Protein AF-H8ZWS8-F1 (afdb_monomer_lite)

Organism: NCBI:txid190325

Secondary structure (DSSP, 8-state):
-----PPPP---PPP---------------------------GGG-S-TTTTS-S--SHHHHHHHTTTTTHHHHHHHHHHHHHHHHHHTT-B-SSTT--BHHHHHTTS-SS--SSPP--PPP----STT--HHHHHHHH-

InterPro domains:
  IPR011538 NADH-ubiquinone oxidoreductase 51kDa subunit, FMN-binding domain [PF01512] (86-140)
  IPR037225 NADH-ubiquinone oxidoreductase 51kDa subunit, FMN-binding domain superfamily [G3DSA:3.40.50.11540] (91-140)
  IPR037225 NADH-ubiquinone oxidoreductase 51kDa subunit, FMN-binding domain superfamily [SSF142019] (43-140)
  IPR050837 Complex I 51 kDa subunit [PTHR11780] (29-140)

pLDDT: mean 83.91, std 20.8, range [36.0, 98.5]

Foldseek 3Di:
DDDDDDDDDDDDDDDDDDDDDDDDPPPPPPPPPDDDDDDPQDLVNDPLNFLPQPFDQDPVRCVVVCHVPPVVVVVVVDDVVVLVVQVVVQDFDPPDPRHRPSVVSVVDDPDDPPDDDDDDDDLDDPDPPDCRSVSSVPRD

Structure (mmCIF, N/CA/C/O backbone):
data_AF-H8ZWS8-F1
#
_entry.id   AF-H8ZWS8-F1
#
loop_
_atom_site.group_PDB
_atom_site.id
_atom_site.type_symbol
_atom_site.label_atom_id
_atom_site.label_alt_id
_atom_site.label_comp_id
_atom_site.label_asym_id
_atom_site.label_entity_id
_atom_site.label_seq_id
_atom_site.pdbx_PDB_ins_code
_atom_site.Cartn_x
_atom_site.Cartn_y
_atom_site.Cartn_z
_atom_site.occupancy
_atom_site.B_iso_or_equiv
_atom_site.auth_seq_id
_atom_site.auth_comp_id
_atom_site.auth_asym_id
_atom_site.auth_atom_id
_atom_site.pdbx_PDB_model_num
ATOM 1 N N . MET A 1 1 ? 0.567 67.929 -44.738 1.00 39.03 1 MET A N 1
ATOM 2 C CA . MET A 1 1 ? 0.434 69.288 -44.175 1.00 39.03 1 MET A CA 1
ATOM 3 C C . MET A 1 1 ? 0.007 69.171 -42.724 1.00 39.03 1 MET A C 1
ATOM 5 O O . MET A 1 1 ? -0.978 68.502 -42.447 1.00 39.03 1 MET A O 1
ATOM 9 N N . LEU A 1 2 ? 0.806 69.743 -41.822 1.00 37.91 2 LEU A N 1
ATOM 10 C CA . LEU A 1 2 ? 0.500 69.896 -40.402 1.00 37.91 2 LEU A CA 1
ATOM 11 C C . LEU A 1 2 ? -0.735 70.784 -40.204 1.00 37.91 2 LEU A C 1
ATOM 13 O O . LEU A 1 2 ? -0.845 71.796 -40.887 1.00 37.91 2 LEU A O 1
ATOM 17 N N . SER A 1 3 ? -1.518 70.530 -39.155 1.00 38.03 3 SER A N 1
ATOM 18 C CA . SER A 1 3 ? -2.058 71.620 -38.330 1.00 38.03 3 SER A CA 1
ATOM 19 C C . SER A 1 3 ? -2.536 71.108 -36.971 1.00 38.03 3 SER A C 1
ATOM 21 O O . SER A 1 3 ? -3.465 70.311 -36.868 1.00 38.03 3 SER A O 1
ATOM 23 N N . ARG A 1 4 ? -1.859 71.599 -35.929 1.00 46.56 4 ARG A N 1
ATOM 24 C CA . ARG A 1 4 ? -2.229 71.540 -34.510 1.00 46.56 4 ARG A CA 1
ATOM 25 C C . ARG A 1 4 ? -3.571 72.239 -34.277 1.00 46.56 4 ARG A C 1
ATOM 27 O O . ARG A 1 4 ? -3.822 73.251 -34.920 1.00 46.56 4 ARG A O 1
ATOM 34 N N . LEU A 1 5 ? -4.322 71.828 -33.253 1.00 44.78 5 LEU A N 1
ATOM 35 C CA . LEU A 1 5 ? -5.189 72.752 -32.515 1.00 44.78 5 LEU A CA 1
ATOM 36 C C . LEU A 1 5 ? -5.311 72.368 -31.034 1.00 44.78 5 LEU A C 1
ATOM 38 O O . LEU A 1 5 ? -5.341 71.198 -30.655 1.00 44.78 5 LEU A O 1
ATOM 42 N N . ALA A 1 6 ? -5.261 73.419 -30.221 1.00 44.84 6 ALA A N 1
ATOM 43 C CA . ALA A 1 6 ? -5.088 73.452 -28.779 1.00 44.84 6 ALA A CA 1
ATOM 44 C C . ALA A 1 6 ? -6.329 72.978 -28.008 1.00 44.84 6 ALA A C 1
ATOM 46 O O . ALA A 1 6 ? -7.459 73.166 -28.451 1.00 44.84 6 ALA A O 1
ATOM 47 N N . ARG A 1 7 ? -6.118 72.426 -26.807 1.00 39.72 7 ARG A N 1
ATOM 48 C CA . ARG A 1 7 ? -7.189 72.134 -25.844 1.00 39.72 7 ARG A CA 1
ATOM 49 C C . ARG A 1 7 ? -7.231 73.248 -24.803 1.00 39.72 7 ARG A C 1
ATOM 51 O O . ARG A 1 7 ? -6.248 73.452 -24.095 1.00 39.72 7 ARG A O 1
ATOM 58 N N . HIS A 1 8 ? -8.359 73.949 -24.727 1.00 36.22 8 HIS A N 1
ATOM 59 C CA . HIS A 1 8 ? -8.699 74.838 -23.619 1.00 36.22 8 HIS A CA 1
ATOM 60 C C . HIS A 1 8 ? -9.642 74.130 -22.643 1.00 36.22 8 HIS A C 1
ATOM 62 O O . HIS A 1 8 ? -10.547 73.394 -23.030 1.00 36.22 8 HIS A O 1
ATOM 68 N N . SER A 1 9 ? -9.357 74.372 -21.369 1.00 40.25 9 SER A N 1
ATOM 69 C CA . SER A 1 9 ? -10.036 73.907 -20.165 1.00 40.25 9 SER A CA 1
ATOM 70 C C . SER A 1 9 ? -11.426 74.522 -20.007 1.00 40.25 9 SER A C 1
ATOM 72 O O . SER A 1 9 ? -11.589 75.720 -20.219 1.00 40.25 9 SER A O 1
ATOM 74 N N . THR A 1 10 ? -12.396 73.737 -19.537 1.00 36.00 10 THR A N 1
ATOM 75 C CA . THR A 1 10 ? -13.543 74.243 -18.769 1.00 36.00 10 THR A CA 1
ATOM 76 C C . THR A 1 10 ? -13.949 73.214 -17.713 1.00 36.00 10 THR A C 1
ATOM 78 O O . THR A 1 10 ? -14.081 72.021 -17.980 1.00 36.00 10 THR A O 1
ATOM 81 N N . LYS A 1 11 ? -14.065 73.700 -16.473 1.00 41.16 11 LYS A N 1
ATOM 82 C CA . LYS A 1 11 ? -14.482 72.969 -15.273 1.00 41.16 11 LYS A CA 1
ATOM 83 C C . LYS A 1 11 ? -15.998 72.764 -15.303 1.00 41.16 11 LYS A C 1
ATOM 85 O O . LYS A 1 11 ? -16.715 73.725 -15.563 1.00 41.16 11 LYS A O 1
ATOM 90 N N . THR A 1 12 ? -16.474 71.579 -14.921 1.00 42.12 12 THR A N 1
ATOM 91 C CA . THR A 1 12 ? -17.903 71.341 -14.660 1.00 42.12 12 THR A CA 1
ATOM 92 C C . THR A 1 12 ? -18.072 70.739 -13.269 1.00 42.12 12 THR A C 1
ATOM 94 O O . THR A 1 12 ? -17.349 69.819 -12.891 1.00 42.12 12 THR A O 1
ATOM 97 N N . ALA A 1 13 ? -18.975 71.338 -12.494 1.00 43.47 13 ALA A N 1
ATOM 98 C CA . ALA A 1 13 ? -19.228 71.068 -11.086 1.00 43.47 13 ALA A CA 1
ATOM 99 C C . ALA A 1 13 ? -19.924 69.716 -10.851 1.00 43.47 13 ALA A C 1
ATOM 101 O O . ALA A 1 13 ? -20.729 69.261 -11.662 1.00 43.47 13 ALA A O 1
ATOM 102 N N . ALA A 1 14 ? -19.604 69.094 -9.716 1.00 40.41 14 ALA A N 1
ATOM 103 C CA . ALA A 1 14 ? -20.140 67.817 -9.268 1.00 40.41 14 ALA A CA 1
ATOM 104 C C . ALA A 1 14 ? -21.578 67.949 -8.732 1.00 40.41 14 ALA A C 1
ATOM 106 O O . ALA A 1 14 ? -21.859 68.833 -7.924 1.00 40.41 14 ALA A O 1
ATOM 107 N N . LEU A 1 15 ? -22.457 67.020 -9.124 1.00 45.50 15 LEU A N 1
ATOM 108 C CA . LEU A 1 15 ? -23.756 66.787 -8.490 1.00 45.50 15 LEU A CA 1
ATOM 109 C C . LEU A 1 15 ? -23.645 65.525 -7.617 1.00 45.50 15 LEU A C 1
ATOM 111 O O . LEU A 1 15 ? -23.372 64.436 -8.120 1.00 45.50 15 LEU A O 1
ATOM 115 N N . VAL A 1 16 ? -23.821 65.678 -6.305 1.00 42.09 16 VAL A N 1
ATOM 116 C CA . VAL A 1 16 ? -23.778 64.581 -5.326 1.00 42.09 16 VAL A CA 1
ATOM 117 C C . VAL A 1 16 ? -25.137 63.879 -5.309 1.00 42.09 16 VAL A C 1
ATOM 119 O O . VAL A 1 16 ? -26.136 64.472 -4.911 1.00 42.09 16 VAL A O 1
ATOM 122 N N . SER A 1 17 ? -25.176 62.613 -5.730 1.00 48.94 17 SER A N 1
ATOM 123 C CA . SER A 1 17 ? -26.343 61.733 -5.586 1.00 48.94 17 SER A CA 1
ATOM 124 C C . SER A 1 17 ? -26.195 60.893 -4.315 1.00 48.94 17 SER A C 1
ATOM 126 O O . SER A 1 17 ? -25.219 60.161 -4.153 1.00 48.94 17 SER A O 1
ATOM 128 N N . SER A 1 18 ? -27.148 61.025 -3.392 1.00 46.97 18 SER A N 1
ATOM 129 C CA . SER A 1 18 ? -27.206 60.249 -2.151 1.00 46.97 18 SER A CA 1
ATOM 130 C C . SER A 1 18 ? -27.678 58.822 -2.448 1.00 46.97 18 SER A C 1
ATOM 132 O O . SER A 1 18 ? -28.868 58.578 -2.648 1.00 46.97 18 SER A O 1
ATOM 134 N N . ALA A 1 19 ? -26.747 57.868 -2.474 1.00 52.25 19 ALA A N 1
ATOM 135 C CA . ALA A 1 19 ? -27.068 56.445 -2.477 1.00 52.25 19 ALA A CA 1
ATOM 136 C C . ALA A 1 19 ? -27.282 55.969 -1.030 1.00 52.25 19 ALA A C 1
ATOM 138 O O . ALA A 1 19 ? -26.375 56.026 -0.201 1.00 52.25 19 ALA A O 1
ATOM 139 N N . ARG A 1 20 ? -28.496 55.504 -0.715 1.00 49.00 20 ARG A N 1
ATOM 140 C CA . ARG A 1 20 ? -28.805 54.831 0.554 1.00 49.00 20 ARG A CA 1
ATOM 141 C C . ARG A 1 20 ? -28.137 53.454 0.571 1.00 49.00 20 ARG A C 1
ATOM 143 O O . ARG A 1 20 ? -28.526 52.573 -0.190 1.00 49.00 20 ARG A O 1
ATOM 150 N N . THR A 1 21 ? -27.164 53.258 1.454 1.00 48.47 21 THR A N 1
ATOM 151 C CA . THR A 1 21 ? -26.543 51.951 1.703 1.00 48.47 21 THR A CA 1
ATOM 152 C C . THR A 1 21 ? -27.487 51.088 2.541 1.00 48.47 21 THR A C 1
ATOM 154 O O . THR A 1 21 ? -27.776 51.420 3.689 1.00 48.47 21 THR A O 1
ATOM 157 N N . ALA A 1 22 ? -27.979 49.981 1.982 1.00 56.69 22 ALA A N 1
ATOM 158 C CA . ALA A 1 22 ? -28.644 48.944 2.769 1.00 56.69 22 ALA A CA 1
ATOM 159 C C . ALA A 1 22 ? -27.600 48.224 3.649 1.00 56.69 22 ALA A C 1
ATOM 161 O O . ALA A 1 22 ? -26.499 47.947 3.164 1.00 56.69 22 ALA A O 1
ATOM 162 N N . PRO A 1 23 ? -27.893 47.910 4.923 1.00 45.31 23 PRO A N 1
ATOM 163 C CA . PRO A 1 23 ? -26.951 47.176 5.752 1.00 45.31 23 PRO A CA 1
ATOM 164 C C . PRO A 1 23 ? -26.835 45.741 5.226 1.00 45.31 23 PRO A C 1
ATOM 166 O O . PRO A 1 23 ? -27.808 44.989 5.210 1.00 45.31 23 PRO A O 1
ATOM 169 N N . SER A 1 24 ? -25.633 45.360 4.793 1.00 53.72 24 SER A N 1
ATOM 170 C CA . SER A 1 24 ? -25.292 43.959 4.551 1.00 53.72 24 SER A CA 1
ATOM 171 C C . SER A 1 24 ? -25.313 43.239 5.898 1.00 53.72 24 SER A C 1
ATOM 173 O O . SER A 1 24 ? -24.436 43.448 6.739 1.00 53.72 24 SER A O 1
ATOM 175 N N . ALA A 1 25 ? -26.356 42.445 6.142 1.00 53.47 25 ALA A N 1
ATOM 176 C CA . ALA A 1 25 ? -26.413 41.569 7.299 1.00 53.47 25 ALA A CA 1
ATOM 177 C C . ALA A 1 25 ? -25.309 40.516 7.147 1.00 53.47 25 ALA A C 1
ATOM 179 O O . ALA A 1 25 ? -25.409 39.592 6.342 1.00 53.47 25 ALA A O 1
ATOM 180 N N . PHE A 1 26 ? -24.231 40.685 7.908 1.00 55.94 26 PHE A N 1
ATOM 181 C CA . PHE A 1 26 ? -23.148 39.718 7.991 1.00 55.94 26 PHE A CA 1
ATOM 182 C C . PHE A 1 26 ? -23.688 38.451 8.665 1.00 55.94 26 PHE A C 1
ATOM 184 O O . PHE A 1 26 ? -23.776 38.372 9.892 1.00 55.94 26 PHE A O 1
ATOM 191 N N . VAL A 1 27 ? -24.096 37.467 7.863 1.00 57.94 27 VAL A N 1
ATOM 192 C CA . VAL A 1 27 ? -24.469 36.140 8.357 1.00 57.94 27 VAL A CA 1
ATOM 193 C C . VAL A 1 27 ? -23.201 35.493 8.906 1.00 57.94 27 VAL A C 1
ATOM 195 O O . VAL A 1 27 ? -22.360 34.989 8.164 1.00 57.94 27 VAL A O 1
ATOM 198 N N . ARG A 1 28 ? -23.030 35.537 10.231 1.00 50.78 28 ARG A N 1
ATOM 199 C CA . ARG A 1 28 ? -22.024 34.728 10.920 1.00 50.78 28 ARG A CA 1
ATOM 200 C C . ARG A 1 28 ? -22.431 33.266 10.772 1.00 50.78 28 ARG A C 1
ATOM 202 O O . ARG A 1 28 ? -23.298 32.787 11.497 1.00 50.78 28 ARG A O 1
ATOM 209 N N . HIS A 1 29 ? -21.797 32.555 9.845 1.00 52.97 29 HIS A N 1
ATOM 210 C CA . HIS A 1 29 ? -21.799 31.099 9.868 1.00 52.97 29 HIS A CA 1
ATOM 211 C C . HIS A 1 29 ? -21.008 30.639 11.097 1.00 52.97 29 HIS A C 1
ATOM 213 O O . HIS A 1 29 ? -19.799 30.440 11.042 1.00 52.97 29 HIS A O 1
ATOM 219 N N . ASN A 1 30 ? -21.696 30.486 12.228 1.00 55.06 30 ASN A N 1
ATOM 220 C CA . ASN A 1 30 ? -21.184 29.704 13.344 1.00 55.06 30 ASN A CA 1
ATOM 221 C C . ASN A 1 30 ? -21.311 28.225 12.964 1.00 55.06 30 ASN A C 1
ATOM 223 O O . ASN A 1 30 ? -22.287 27.565 13.310 1.00 55.06 30 ASN A O 1
ATOM 227 N N . THR A 1 31 ? -20.340 27.701 12.218 1.00 57.44 31 THR A N 1
ATOM 228 C CA . THR A 1 31 ? -20.165 26.253 12.106 1.00 57.44 31 THR A CA 1
ATOM 229 C C . THR A 1 31 ? -19.544 25.771 13.408 1.00 57.44 31 THR A C 1
ATOM 231 O O . THR A 1 31 ? -18.331 25.850 13.604 1.00 57.44 31 THR A O 1
ATOM 234 N N . THR A 1 32 ? -20.375 25.296 14.329 1.00 58.19 32 THR A N 1
ATOM 235 C CA . THR A 1 32 ? -19.927 24.490 15.464 1.00 58.19 32 THR A CA 1
ATOM 236 C C . THR A 1 32 ? -19.462 23.141 14.904 1.00 58.19 32 THR A C 1
ATOM 238 O O . THR A 1 32 ? -20.195 22.158 14.920 1.00 58.19 32 THR A O 1
ATOM 241 N N . GLU A 1 33 ? -18.265 23.097 14.314 1.00 66.06 33 GLU A N 1
ATOM 242 C CA . GLU A 1 33 ? -17.600 21.839 13.968 1.00 66.06 33 GLU A CA 1
ATOM 243 C C . GLU A 1 33 ? -17.347 21.103 15.289 1.00 66.06 33 GLU A C 1
ATOM 245 O O . GLU A 1 33 ? -16.487 21.488 16.086 1.00 66.06 33 GLU A O 1
ATOM 250 N N . GLY A 1 34 ? -18.163 20.084 15.567 1.00 72.19 34 GLY A N 1
ATOM 251 C CA . GLY A 1 34 ? -17.972 19.211 16.718 1.00 72.19 34 GLY A CA 1
ATOM 252 C C . GLY A 1 34 ? -16.546 18.656 16.730 1.00 72.19 34 GLY A C 1
ATOM 253 O O . GLY A 1 34 ? -15.968 18.349 15.687 1.00 72.19 34 GLY A O 1
ATOM 254 N N . LYS A 1 35 ? -15.955 18.548 17.922 1.00 82.69 35 LYS A N 1
ATOM 255 C CA . LYS A 1 35 ? -14.576 18.078 18.102 1.00 82.69 35 LYS A CA 1
ATOM 256 C C . LYS A 1 35 ? -14.433 16.674 17.493 1.00 82.69 35 LYS A C 1
ATOM 258 O O . LYS A 1 35 ? -15.050 15.730 17.982 1.00 82.69 35 LYS A O 1
ATOM 263 N N . LYS A 1 36 ? -13.638 16.531 16.427 1.00 89.62 36 LYS A N 1
ATOM 264 C CA . LYS A 1 36 ? -13.379 15.226 15.793 1.00 89.62 36 LYS A CA 1
ATOM 265 C C . LYS A 1 36 ? -12.659 14.306 16.785 1.00 89.62 36 LYS A C 1
ATOM 267 O O . LYS A 1 36 ? -11.662 14.711 17.382 1.00 89.62 36 LYS A O 1
ATOM 272 N N . SER A 1 37 ? -13.172 13.088 16.953 1.00 93.38 37 SER A N 1
ATOM 273 C CA . SER A 1 37 ? -12.537 12.007 17.716 1.00 93.38 37 SER A CA 1
ATOM 274 C C . SER A 1 37 ? -11.958 10.975 16.748 1.00 93.38 37 SER A C 1
ATOM 276 O O . SER A 1 37 ? -12.536 10.743 15.688 1.00 93.38 37 SER A O 1
ATOM 278 N N . TYR A 1 38 ? -10.821 10.376 17.098 1.00 93.88 38 TYR A N 1
ATOM 279 C CA . TYR A 1 38 ? -10.111 9.393 16.274 1.00 93.88 38 TYR A CA 1
ATOM 280 C C . TYR A 1 38 ? -10.111 8.015 16.948 1.00 93.88 38 TYR A C 1
ATOM 282 O O . TYR A 1 38 ? -10.283 7.910 18.161 1.00 93.88 38 TYR A O 1
ATOM 290 N N . GLY A 1 39 ? -9.874 6.962 16.163 1.00 92.75 39 GLY A N 1
ATOM 291 C CA . GLY A 1 39 ? -10.030 5.569 16.596 1.00 92.75 39 GLY A CA 1
ATOM 292 C C . GLY A 1 39 ? -11.409 5.012 16.227 1.00 92.75 39 GLY A C 1
ATOM 293 O O . GLY A 1 39 ? -12.133 5.631 15.453 1.00 92.75 39 GLY A O 1
ATOM 294 N N . GLY A 1 40 ? -11.758 3.831 16.749 1.00 94.56 40 GLY A N 1
ATOM 295 C CA . GLY A 1 40 ? -13.065 3.208 16.489 1.00 94.56 40 GLY A CA 1
ATOM 296 C C . GLY A 1 40 ? -13.283 2.782 15.033 1.00 94.56 40 GLY A C 1
ATOM 297 O O . GLY A 1 40 ? -14.391 2.917 14.523 1.00 94.56 40 GLY A O 1
ATOM 298 N N . LEU A 1 41 ? -12.225 2.310 14.363 1.00 96.56 41 LEU A N 1
ATOM 299 C CA . LEU A 1 41 ? -12.313 1.790 12.998 1.00 96.56 41 LEU A CA 1
ATOM 300 C C . LEU A 1 41 ? -13.263 0.588 12.971 1.00 96.56 41 LEU A C 1
ATOM 302 O O . LEU A 1 41 ? -13.056 -0.366 13.725 1.00 96.56 41 LEU A O 1
ATOM 306 N N . LYS A 1 42 ? -14.290 0.640 12.122 1.00 97.69 42 LYS A N 1
ATOM 307 C CA . LYS A 1 42 ? -15.219 -0.477 11.965 1.00 97.69 42 LYS A CA 1
ATOM 308 C C . LYS A 1 42 ? -14.568 -1.599 11.169 1.00 97.69 42 LYS A C 1
ATOM 310 O O . LYS A 1 42 ? -13.599 -1.376 10.444 1.00 97.69 42 LYS A O 1
ATOM 315 N N . ASP A 1 43 ? -15.107 -2.805 11.282 1.00 96.69 43 ASP A N 1
ATOM 316 C CA . ASP A 1 43 ? -14.534 -3.960 10.595 1.00 96.69 43 ASP A CA 1
ATOM 317 C C . ASP A 1 43 ? -14.657 -3.846 9.071 1.00 96.69 43 ASP A C 1
ATOM 319 O O . ASP A 1 43 ? -13.730 -4.239 8.367 1.00 96.69 43 ASP A O 1
ATOM 323 N N . GLU A 1 44 ? -15.725 -3.227 8.559 1.00 96.94 44 GLU A N 1
ATOM 324 C CA . GLU A 1 44 ? -15.883 -2.936 7.129 1.00 96.94 44 GLU A CA 1
ATOM 325 C C . GLU A 1 44 ? -14.907 -1.874 6.594 1.00 96.94 44 GLU A C 1
ATOM 327 O O . GLU A 1 44 ? -14.642 -1.840 5.395 1.00 96.94 44 GLU A O 1
ATOM 332 N N . ASP A 1 45 ? -14.343 -1.036 7.471 1.00 97.38 45 ASP A N 1
ATOM 333 C CA . ASP A 1 45 ? -13.365 -0.004 7.104 1.00 97.38 45 ASP A CA 1
ATOM 334 C C . ASP A 1 45 ? -11.919 -0.548 7.110 1.00 97.38 45 ASP A C 1
ATOM 336 O O . ASP A 1 45 ? -10.970 0.163 6.757 1.00 97.38 45 ASP A O 1
ATOM 340 N N . ARG A 1 46 ? -11.711 -1.804 7.534 1.00 97.06 46 ARG A N 1
ATOM 341 C CA . ARG A 1 46 ? -10.390 -2.448 7.523 1.00 97.06 46 ARG A CA 1
ATOM 342 C C . ARG A 1 46 ? -10.009 -2.826 6.096 1.00 97.06 46 ARG A C 1
ATOM 344 O O . ARG A 1 46 ? -10.720 -3.564 5.429 1.00 97.06 46 ARG A O 1
ATOM 351 N N . ILE A 1 47 ? -8.831 -2.380 5.666 1.00 97.38 47 ILE A N 1
ATOM 352 C CA . ILE A 1 47 ? -8.297 -2.699 4.333 1.00 97.38 47 ILE A CA 1
ATOM 353 C C . ILE A 1 47 ? -7.750 -4.135 4.284 1.00 97.38 47 ILE A C 1
ATOM 355 O O . ILE A 1 47 ? -8.050 -4.867 3.351 1.00 97.38 47 ILE A O 1
ATOM 359 N N . PHE A 1 48 ? -6.986 -4.555 5.300 1.00 97.00 48 PHE A N 1
ATOM 360 C CA . PHE A 1 48 ? -6.453 -5.920 5.401 1.00 97.00 48 PHE A CA 1
ATOM 361 C C . PHE A 1 48 ? -7.472 -6.823 6.091 1.00 97.00 48 PHE A C 1
ATOM 363 O O . PHE A 1 48 ? -7.560 -6.863 7.322 1.00 97.00 48 PHE A O 1
ATOM 370 N N . THR A 1 49 ? -8.297 -7.496 5.293 1.00 96.81 49 THR A N 1
ATOM 371 C CA . THR A 1 49 ? -9.503 -8.178 5.789 1.00 96.81 49 THR A CA 1
ATOM 372 C C . THR A 1 49 ? -9.262 -9.633 6.181 1.00 96.81 49 THR A C 1
ATOM 374 O O . THR A 1 49 ? -10.046 -10.180 6.959 1.00 96.81 49 THR A O 1
ATOM 377 N N . ASN A 1 50 ? -8.176 -10.255 5.709 1.00 97.12 50 ASN A N 1
ATOM 378 C CA . ASN A 1 50 ? -7.779 -11.609 6.107 1.00 97.12 50 ASN A CA 1
ATOM 379 C C . ASN A 1 50 ? -6.500 -11.651 6.951 1.00 97.12 50 ASN A C 1
ATOM 381 O O . ASN A 1 50 ? -5.819 -12.668 6.985 1.00 97.12 50 ASN A O 1
ATOM 385 N N . LEU A 1 51 ? -6.190 -10.578 7.684 1.00 96.12 51 LEU A N 1
ATOM 386 C CA . LEU A 1 51 ? -4.939 -10.441 8.442 1.00 96.12 51 LEU A CA 1
ATOM 387 C C . LEU A 1 51 ? -4.624 -11.638 9.366 1.00 96.12 51 LEU A C 1
ATOM 389 O O . LEU A 1 51 ? -3.465 -11.987 9.561 1.00 96.12 51 LEU A O 1
ATOM 393 N N . TYR A 1 52 ? -5.654 -12.283 9.919 1.00 96.19 52 TYR A N 1
ATOM 394 C CA . TYR A 1 52 ? -5.521 -13.419 10.840 1.00 96.19 52 TYR A CA 1
ATOM 395 C C . TYR A 1 52 ? -5.595 -14.802 10.166 1.00 96.19 52 TYR A C 1
ATOM 397 O O . TYR A 1 52 ? -5.665 -15.806 10.872 1.00 96.19 52 TYR A O 1
ATOM 405 N N . GLY A 1 53 ? -5.650 -14.880 8.832 1.00 95.44 53 GLY A N 1
ATOM 406 C CA . GLY A 1 53 ? -5.655 -16.150 8.092 1.00 95.44 53 GLY A CA 1
ATOM 407 C C . GLY A 1 53 ? -6.898 -17.022 8.311 1.00 95.44 53 GLY A C 1
ATOM 408 O O . GLY A 1 53 ? -6.837 -18.239 8.165 1.00 95.44 53 GLY A O 1
ATOM 409 N N . GLN A 1 54 ? -8.029 -16.421 8.691 1.00 95.62 54 GLN A N 1
ATOM 410 C CA . GLN A 1 54 ? -9.280 -17.141 8.979 1.00 95.62 54 GLN A CA 1
ATOM 411 C C . GLN A 1 54 ? -10.035 -17.561 7.710 1.00 95.62 54 GLN A C 1
ATOM 413 O O . GLN A 1 54 ? -10.893 -18.442 7.754 1.00 95.62 54 GLN A O 1
ATOM 418 N N . ARG A 1 55 ? -9.751 -16.900 6.586 1.00 94.62 55 ARG A N 1
ATOM 419 C CA . ARG A 1 55 ? -10.314 -17.176 5.261 1.00 94.62 55 ARG A CA 1
ATOM 420 C C . ARG A 1 55 ? -9.214 -17.708 4.337 1.00 94.62 55 ARG A C 1
ATOM 422 O O . ARG A 1 55 ? -8.030 -17.610 4.648 1.00 94.62 55 ARG A O 1
ATOM 429 N N . ASP A 1 56 ? -9.611 -18.250 3.188 1.00 96.00 56 ASP A N 1
ATOM 430 C CA . ASP A 1 56 ? -8.682 -18.716 2.149 1.00 96.00 56 ASP A CA 1
ATOM 431 C C . ASP A 1 56 ? -7.762 -17.575 1.671 1.00 96.00 56 ASP A C 1
ATOM 433 O O . ASP A 1 56 ? -8.247 -16.561 1.172 1.00 96.00 56 ASP A O 1
ATOM 437 N N . TYR A 1 57 ? -6.445 -17.736 1.813 1.00 94.81 57 TYR A N 1
ATOM 438 C CA . TYR A 1 57 ? -5.442 -16.788 1.306 1.00 94.81 57 TYR A CA 1
ATOM 439 C C . TYR A 1 57 ? -5.174 -16.968 -0.200 1.00 94.81 57 TYR A C 1
ATOM 441 O O . TYR A 1 57 ? -4.513 -16.144 -0.823 1.00 94.81 57 TYR A O 1
ATOM 449 N N . GLY A 1 58 ? -5.673 -18.046 -0.814 1.00 96.69 58 GLY A N 1
ATOM 450 C CA . GLY A 1 58 ? -5.557 -18.279 -2.247 1.00 96.69 58 GLY A CA 1
ATOM 451 C C . GLY A 1 58 ? -6.373 -17.291 -3.088 1.00 96.69 58 GLY A C 1
ATOM 452 O O . GLY A 1 58 ? -7.232 -16.556 -2.600 1.00 96.69 58 GLY A O 1
ATOM 453 N N . ILE A 1 59 ? -6.155 -17.323 -4.408 1.00 97.25 59 ILE A N 1
ATOM 454 C CA . ILE A 1 59 ? -6.787 -16.389 -5.358 1.00 97.25 59 ILE A CA 1
ATOM 455 C C . ILE A 1 59 ? -8.323 -16.386 -5.288 1.00 97.25 59 ILE A C 1
ATOM 457 O O . ILE A 1 59 ? -8.947 -15.346 -5.480 1.00 97.25 59 ILE A O 1
ATOM 461 N N . LYS A 1 60 ? -8.946 -17.533 -4.984 1.00 97.44 60 LYS A N 1
ATOM 462 C CA . LYS A 1 60 ? -10.406 -17.638 -4.853 1.00 97.44 60 LYS A CA 1
ATOM 463 C C . LYS A 1 60 ? -10.901 -16.836 -3.654 1.00 97.44 60 LYS A C 1
ATOM 465 O O . LYS A 1 60 ? -11.822 -16.038 -3.805 1.00 97.44 60 LYS A O 1
ATOM 470 N N . GLY A 1 61 ? -10.280 -17.022 -2.490 1.00 97.44 61 GLY A N 1
ATOM 471 C CA . GLY A 1 61 ? -10.571 -16.224 -1.308 1.00 97.44 61 GLY A CA 1
ATOM 472 C C . GLY A 1 61 ? -10.298 -14.734 -1.516 1.00 97.44 61 GLY A C 1
ATOM 473 O O . GLY A 1 61 ? -11.152 -13.924 -1.164 1.00 97.44 61 GLY A O 1
ATOM 474 N N . ALA A 1 62 ? -9.171 -14.375 -2.134 1.00 97.75 62 ALA A N 1
ATOM 475 C CA . ALA A 1 62 ? -8.804 -12.984 -2.417 1.00 97.75 62 ALA A CA 1
ATOM 476 C C . ALA A 1 62 ? -9.860 -12.276 -3.290 1.00 97.75 62 ALA A C 1
ATOM 478 O O . ALA A 1 62 ? -10.390 -11.223 -2.936 1.00 97.75 62 ALA A O 1
ATOM 479 N N . MET A 1 63 ? -10.288 -12.916 -4.386 1.00 97.44 63 MET A N 1
ATOM 480 C CA . MET A 1 63 ? -11.340 -12.372 -5.255 1.00 97.44 63 MET A CA 1
ATOM 481 C C . MET A 1 63 ? -12.679 -12.168 -4.528 1.00 97.44 63 MET A C 1
ATOM 483 O O . MET A 1 63 ? -13.386 -11.204 -4.821 1.00 97.44 63 MET A O 1
ATOM 487 N N . LEU A 1 64 ? -13.033 -13.035 -3.569 1.00 97.19 64 LEU A N 1
ATOM 488 C CA . LEU A 1 64 ? -14.243 -12.871 -2.748 1.00 97.19 64 LEU A CA 1
ATOM 489 C C . LEU A 1 64 ? -14.150 -11.684 -1.779 1.00 97.19 64 LEU A C 1
ATOM 491 O O . LEU A 1 64 ? -15.180 -11.112 -1.428 1.00 97.19 64 LEU A O 1
ATOM 495 N N . ARG A 1 65 ? -12.940 -11.308 -1.349 1.00 96.81 65 ARG A N 1
ATOM 496 C CA . ARG A 1 65 ? -12.696 -10.138 -0.486 1.00 96.81 65 ARG A CA 1
ATOM 497 C C . ARG A 1 65 ? -12.648 -8.821 -1.262 1.00 96.81 65 ARG A C 1
ATOM 499 O O . ARG A 1 65 ? -12.670 -7.760 -0.650 1.00 96.81 65 ARG A O 1
ATOM 506 N N . GLY A 1 66 ? -12.661 -8.885 -2.594 1.00 97.50 66 GLY A N 1
ATOM 507 C CA . GLY A 1 66 ? -12.576 -7.718 -3.469 1.00 97.50 66 GLY A CA 1
ATOM 508 C C . GLY A 1 66 ? -11.165 -7.437 -3.983 1.00 97.50 66 GLY A C 1
ATOM 509 O O . GLY A 1 66 ? -10.970 -6.455 -4.702 1.00 97.50 66 GLY A O 1
ATOM 510 N N . ASP A 1 67 ? -10.193 -8.304 -3.698 1.00 97.62 67 ASP A N 1
ATOM 511 C CA . ASP A 1 67 ? -8.872 -8.203 -4.308 1.00 97.62 67 ASP A CA 1
ATOM 512 C C . ASP A 1 67 ? -8.978 -8.467 -5.809 1.00 97.62 67 ASP A C 1
ATOM 514 O O . ASP A 1 67 ? -9.869 -9.173 -6.292 1.00 97.62 67 ASP A O 1
ATOM 518 N N . TRP A 1 68 ? -8.079 -7.859 -6.582 1.00 97.31 68 TRP A N 1
ATOM 519 C CA . TRP A 1 68 ? -8.117 -7.881 -8.050 1.00 97.31 68 TRP A CA 1
ATOM 520 C C . TRP A 1 68 ? -9.389 -7.280 -8.677 1.00 97.31 68 TRP A C 1
ATOM 522 O O . TRP A 1 68 ? -9.547 -7.311 -9.902 1.00 97.31 68 TRP A O 1
ATOM 532 N N . HIS A 1 69 ? -10.278 -6.667 -7.887 1.00 97.94 69 HIS A N 1
ATOM 533 C CA . HIS A 1 69 ? -11.496 -6.053 -8.396 1.00 97.94 69 HIS A CA 1
ATOM 534 C C . HIS A 1 69 ? -11.178 -4.884 -9.331 1.00 97.94 69 HIS A C 1
ATOM 536 O O . HIS A 1 69 ? -10.605 -3.871 -8.931 1.00 97.94 69 HIS A O 1
ATOM 542 N N . ARG A 1 70 ? -11.582 -5.023 -10.600 1.00 97.50 70 ARG A N 1
ATOM 543 C CA . ARG A 1 70 ? -11.497 -3.969 -11.627 1.00 97.50 70 ARG A CA 1
ATOM 544 C C . ARG A 1 70 ? -10.103 -3.339 -11.761 1.00 97.50 70 ARG A C 1
ATOM 546 O O . ARG A 1 70 ? -9.975 -2.194 -12.189 1.00 97.50 70 ARG A O 1
ATOM 553 N N . THR A 1 71 ? -9.041 -4.092 -11.474 1.00 97.62 71 THR A N 1
ATOM 554 C CA . THR A 1 71 ? -7.657 -3.611 -11.631 1.00 97.62 71 THR A CA 1
ATOM 555 C C . THR A 1 71 ? -7.349 -3.229 -13.075 1.00 97.62 71 THR A C 1
ATOM 557 O O . THR A 1 71 ? -6.622 -2.270 -13.310 1.00 97.62 71 THR A O 1
ATOM 560 N N . LYS A 1 72 ? -7.983 -3.890 -14.052 1.00 97.75 72 LYS A N 1
ATOM 561 C CA . LYS A 1 72 ? -7.931 -3.492 -15.465 1.00 97.75 72 LYS A CA 1
ATOM 562 C C . LYS A 1 72 ? -8.392 -2.048 -15.684 1.00 97.75 72 LYS A C 1
ATO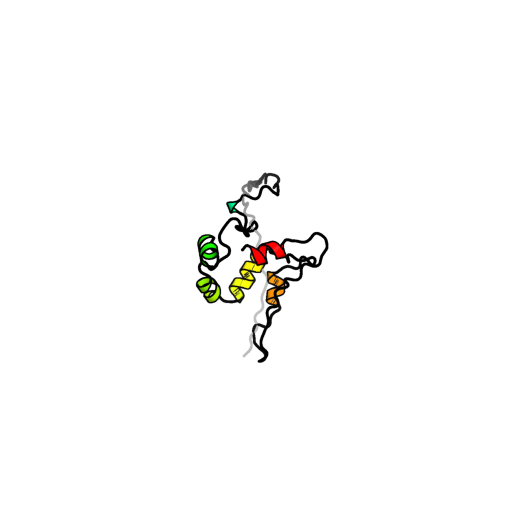M 564 O O . LYS A 1 72 ? -7.733 -1.313 -16.411 1.00 97.75 72 LYS A O 1
ATOM 569 N N . ASP A 1 73 ? -9.475 -1.624 -15.038 1.00 98.19 73 ASP A N 1
ATOM 570 C CA . ASP A 1 73 ? -9.977 -0.253 -15.164 1.00 98.19 73 ASP A CA 1
ATOM 571 C C . ASP A 1 73 ? -8.992 0.743 -14.540 1.00 98.19 73 ASP A C 1
ATOM 573 O O . ASP A 1 73 ? -8.787 1.825 -15.082 1.00 98.19 73 ASP A O 1
ATOM 577 N N . LEU A 1 74 ? -8.339 0.371 -13.429 1.00 97.75 74 LEU A N 1
ATOM 578 C CA . LEU A 1 74 ? -7.283 1.184 -12.813 1.00 97.75 74 LEU A CA 1
ATOM 579 C C . LEU A 1 74 ? -6.076 1.339 -13.746 1.00 97.75 74 LEU A C 1
ATOM 581 O O . LEU A 1 74 ? -5.573 2.449 -13.897 1.00 97.75 74 LEU A O 1
ATOM 585 N N . LEU A 1 75 ? -5.654 0.262 -14.418 1.00 97.50 75 LEU A N 1
ATOM 586 C CA . LEU A 1 75 ? -4.575 0.314 -15.409 1.00 97.50 75 LEU A CA 1
ATOM 587 C C . LEU A 1 75 ? -4.926 1.241 -16.580 1.00 97.50 75 LEU A C 1
ATOM 589 O O . LEU A 1 75 ? -4.086 2.025 -17.015 1.00 97.50 75 LEU A O 1
ATOM 593 N N . LEU A 1 76 ? -6.172 1.193 -17.059 1.00 98.19 76 LEU A N 1
ATOM 594 C CA . LEU A 1 76 ? -6.640 2.028 -18.170 1.00 98.19 76 LEU A CA 1
ATOM 595 C C . LEU A 1 76 ? -6.748 3.517 -17.816 1.00 98.19 76 LEU A C 1
ATOM 597 O O . LEU A 1 76 ? -6.645 4.354 -18.710 1.00 98.19 76 LEU A O 1
ATOM 601 N N . LYS A 1 77 ? -6.917 3.870 -16.536 1.00 97.75 77 LYS A N 1
ATOM 602 C CA . LYS A 1 77 ? -6.872 5.273 -16.085 1.00 97.75 77 LYS A CA 1
ATOM 603 C C . LYS A 1 77 ? -5.472 5.889 -16.172 1.00 97.75 77 LYS A C 1
ATOM 605 O O . LYS A 1 77 ? -5.349 7.111 -16.210 1.00 97.75 77 LYS A O 1
ATOM 610 N N . GLY A 1 78 ? -4.433 5.058 -16.238 1.00 96.62 78 GLY A N 1
ATOM 611 C CA . GLY A 1 78 ? -3.053 5.485 -16.430 1.00 96.62 78 GLY A CA 1
ATOM 612 C C . GLY A 1 78 ? -2.352 5.965 -15.156 1.00 96.62 78 GLY A C 1
ATOM 613 O O . GLY A 1 78 ? -2.952 6.200 -14.107 1.00 96.62 78 GLY A O 1
ATOM 614 N N . GLN A 1 79 ? -1.031 6.106 -15.267 1.00 95.62 79 GLN A N 1
ATOM 615 C CA . GLN A 1 79 ? -0.137 6.424 -14.151 1.00 95.62 79 GLN A CA 1
ATOM 616 C C . GLN A 1 79 ? -0.447 7.773 -13.488 1.00 95.62 79 GLN A C 1
ATOM 618 O O . GLN A 1 79 ? -0.465 7.852 -12.261 1.00 95.62 79 GLN A O 1
ATOM 623 N N . ASP A 1 80 ? -0.677 8.825 -14.278 1.00 96.62 80 ASP A N 1
ATOM 624 C CA . ASP A 1 80 ? -0.879 10.180 -13.751 1.00 96.62 80 ASP A CA 1
ATOM 625 C C . ASP A 1 80 ? -2.113 10.248 -12.841 1.00 96.62 80 ASP A C 1
ATOM 627 O O . ASP A 1 80 ? -2.025 10.755 -11.723 1.00 96.62 80 ASP A O 1
ATOM 631 N N . TRP A 1 81 ? -3.217 9.623 -13.260 1.00 98.12 81 TRP A N 1
ATOM 632 C CA . TRP A 1 81 ? -4.432 9.533 -12.453 1.00 98.12 81 TRP A CA 1
ATOM 633 C C . TRP A 1 81 ? -4.195 8.786 -11.130 1.00 98.12 81 TRP A C 1
ATOM 635 O O . TRP A 1 81 ? -4.614 9.249 -10.070 1.00 98.12 81 TRP A O 1
ATOM 645 N N . ILE A 1 82 ? -3.473 7.657 -11.161 1.00 97.88 82 ILE A N 1
ATOM 646 C CA . ILE A 1 82 ? -3.150 6.881 -9.950 1.00 97.88 82 ILE A CA 1
ATOM 647 C C . ILE A 1 82 ? -2.305 7.717 -8.979 1.00 97.88 82 ILE A C 1
ATOM 649 O O . ILE A 1 82 ? -2.576 7.745 -7.778 1.00 97.88 82 ILE A O 1
ATOM 653 N N . ILE A 1 83 ? -1.285 8.418 -9.479 1.00 97.75 83 ILE A N 1
ATOM 654 C CA . ILE A 1 83 ? -0.414 9.259 -8.649 1.00 97.75 83 ILE A CA 1
ATOM 655 C C . ILE A 1 83 ? -1.208 10.405 -8.008 1.00 97.75 83 ILE A C 1
ATOM 657 O O . ILE A 1 83 ? -0.982 10.720 -6.836 1.00 97.75 83 ILE A O 1
ATOM 661 N N . GLU A 1 84 ? -2.134 11.023 -8.740 1.00 98.25 84 GLU A N 1
ATOM 662 C CA . GLU A 1 84 ? -2.991 12.091 -8.219 1.00 98.25 84 GLU A CA 1
ATOM 663 C C . GLU A 1 84 ? -3.930 11.600 -7.114 1.00 98.25 84 GLU A C 1
ATOM 665 O O . GLU A 1 84 ? -3.965 12.207 -6.041 1.00 98.25 84 GLU A O 1
ATOM 670 N N . GLU A 1 85 ? -4.610 10.467 -7.303 1.00 98.44 85 GLU A N 1
ATOM 671 C CA . GLU A 1 85 ? -5.461 9.881 -6.258 1.00 98.44 85 GLU A CA 1
ATOM 672 C C . GLU A 1 85 ? -4.646 9.501 -5.010 1.00 98.44 85 GLU A C 1
ATOM 674 O O . GLU A 1 85 ? -5.076 9.715 -3.873 1.00 98.44 85 GLU A O 1
ATOM 679 N N . MET A 1 86 ? -3.407 9.037 -5.188 1.00 98.19 86 MET A N 1
ATOM 680 C CA . MET A 1 86 ? -2.509 8.724 -4.073 1.00 98.19 86 MET A CA 1
ATOM 681 C C . MET A 1 86 ? -2.003 9.961 -3.332 1.00 98.19 86 MET A C 1
ATOM 683 O O . MET A 1 86 ? -1.774 9.896 -2.125 1.00 98.19 86 MET A O 1
ATOM 687 N N . LYS A 1 87 ? -1.848 11.099 -4.015 1.00 98.12 87 LYS A N 1
ATOM 688 C CA . LYS A 1 87 ? -1.582 12.390 -3.361 1.00 98.12 87 LYS A CA 1
ATOM 689 C C . LYS A 1 87 ? -2.817 12.875 -2.603 1.00 98.12 87 LYS A C 1
ATOM 691 O O . LYS A 1 87 ? -2.696 13.286 -1.451 1.00 98.12 87 LYS A O 1
ATOM 696 N N . LYS A 1 88 ? -3.995 12.776 -3.221 1.00 98.50 88 LYS A N 1
ATOM 697 C CA . LYS A 1 88 ? -5.282 13.206 -2.658 1.00 98.50 88 LYS A CA 1
ATOM 698 C C . LYS A 1 88 ? -5.684 12.413 -1.414 1.00 98.50 88 LYS A C 1
ATOM 700 O O . LYS A 1 88 ? -6.226 12.998 -0.482 1.00 98.50 88 LYS A O 1
ATOM 705 N N . SER A 1 89 ? -5.379 11.114 -1.365 1.00 98.06 89 SER A N 1
ATOM 706 C CA . SER A 1 89 ? -5.645 10.270 -0.189 1.00 98.06 89 SER A CA 1
ATOM 707 C C . SER A 1 89 ? -4.840 10.672 1.052 1.00 98.06 89 SER A C 1
ATOM 709 O O . SER A 1 89 ? -5.181 10.275 2.164 1.00 98.06 89 SER A O 1
ATOM 711 N N . GLY A 1 90 ? -3.752 11.433 0.883 1.00 97.62 90 GLY A N 1
ATOM 712 C CA . GLY A 1 90 ? -2.860 11.804 1.979 1.00 97.62 90 GLY A CA 1
ATOM 713 C C . GLY A 1 90 ? -2.061 10.627 2.548 1.00 97.62 90 GLY A C 1
ATOM 714 O O . GLY A 1 90 ? -1.537 10.730 3.661 1.00 97.62 90 GLY A O 1
ATOM 715 N N . LEU A 1 91 ? -1.947 9.507 1.817 1.00 98.00 91 LEU A N 1
ATOM 716 C CA . LEU A 1 91 ? -1.195 8.348 2.287 1.00 98.00 91 LEU A CA 1
ATOM 717 C C . LEU A 1 91 ? 0.277 8.708 2.529 1.00 98.00 91 LEU A C 1
ATOM 719 O O . LEU A 1 91 ? 0.983 9.229 1.660 1.00 98.00 91 LEU A O 1
ATOM 723 N N . ARG A 1 92 ? 0.757 8.356 3.719 1.00 98.06 92 ARG A N 1
ATOM 724 C CA . ARG A 1 92 ? 2.163 8.449 4.115 1.00 98.06 92 ARG A CA 1
ATOM 725 C C . ARG A 1 92 ? 2.786 7.059 4.152 1.00 98.06 92 ARG A C 1
ATOM 727 O O . ARG A 1 92 ? 2.085 6.072 4.377 1.00 98.06 92 ARG A O 1
ATOM 734 N N . GLY A 1 93 ? 4.101 6.996 3.965 1.00 96.31 93 GLY A N 1
ATOM 735 C CA . GLY A 1 93 ? 4.869 5.760 4.049 1.00 96.31 93 GLY A CA 1
ATOM 736 C C . GLY A 1 93 ? 4.604 5.017 5.359 1.00 96.31 93 GLY A C 1
ATOM 737 O O . GLY A 1 93 ? 4.500 5.637 6.417 1.00 96.31 93 GLY A O 1
ATOM 738 N N . ARG A 1 94 ? 4.473 3.691 5.262 1.00 95.56 94 ARG A N 1
ATOM 739 C CA . ARG A 1 94 ? 4.181 2.789 6.391 1.00 95.56 94 ARG A CA 1
ATOM 740 C C . ARG A 1 94 ? 5.423 2.149 7.017 1.00 95.56 94 ARG A C 1
ATOM 742 O O . ARG A 1 94 ? 5.286 1.390 7.966 1.00 95.56 94 ARG A O 1
ATOM 749 N N . GLY A 1 95 ? 6.612 2.479 6.511 1.00 88.81 95 GLY A N 1
ATOM 750 C CA . GLY A 1 95 ? 7.869 2.301 7.245 1.00 88.81 95 GLY A CA 1
ATOM 751 C C . GLY A 1 95 ? 8.144 3.488 8.179 1.00 88.81 95 GLY A C 1
ATOM 752 O O . GLY A 1 95 ? 7.295 4.362 8.348 1.00 88.81 95 GLY A O 1
ATOM 753 N N . GLY A 1 96 ? 9.360 3.579 8.722 1.00 89.44 96 GLY A N 1
ATOM 754 C CA . GLY A 1 96 ? 9.709 4.610 9.713 1.00 89.44 96 GLY A CA 1
ATOM 755 C C . GLY A 1 96 ? 9.759 6.057 9.193 1.00 89.44 96 GLY A C 1
ATOM 756 O O . GLY A 1 96 ? 9.523 6.992 9.950 1.00 89.44 96 GLY A O 1
ATOM 757 N N . ALA A 1 97 ? 10.021 6.273 7.898 1.00 91.69 97 ALA A N 1
ATOM 758 C CA . ALA A 1 97 ? 10.257 7.619 7.357 1.00 91.69 97 ALA A CA 1
ATOM 759 C C . ALA A 1 97 ? 8.991 8.489 7.209 1.00 91.69 97 ALA A C 1
ATOM 761 O O . ALA A 1 97 ? 9.089 9.712 7.119 1.00 91.69 97 ALA A O 1
ATOM 762 N N . GLY A 1 98 ? 7.799 7.886 7.103 1.00 93.44 98 GLY A N 1
ATOM 763 C CA . GLY A 1 98 ? 6.534 8.628 6.991 1.00 93.44 98 GLY A CA 1
ATOM 764 C C . GLY A 1 98 ? 6.436 9.611 5.809 1.00 93.44 98 GLY A C 1
ATOM 765 O O . GLY A 1 98 ? 5.655 10.565 5.870 1.00 93.44 98 GLY A O 1
ATOM 766 N N . PHE A 1 99 ? 7.224 9.427 4.747 1.00 97.06 99 PHE A N 1
ATOM 767 C CA . PHE A 1 99 ? 7.236 10.314 3.578 1.00 97.06 99 PHE A CA 1
ATOM 768 C C . PHE A 1 99 ? 5.921 10.198 2.770 1.00 97.06 99 PHE A C 1
ATOM 770 O O . PHE A 1 99 ? 5.410 9.083 2.655 1.00 97.06 99 PHE A O 1
ATOM 777 N N . PRO A 1 100 ? 5.349 11.279 2.200 1.00 98.12 100 PRO A N 1
ATOM 778 C CA . PRO A 1 100 ? 4.105 11.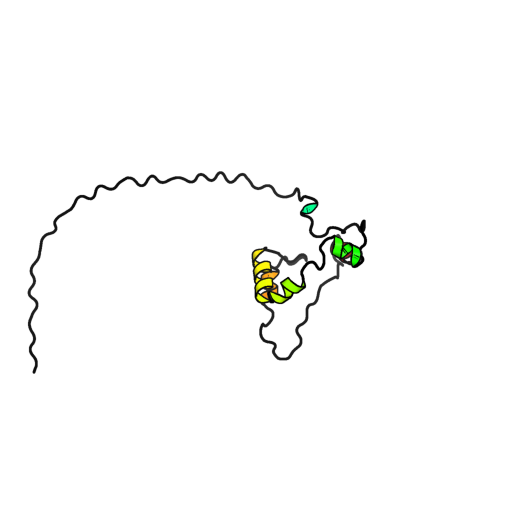197 1.423 1.00 98.12 100 PRO A CA 1
ATOM 779 C C . PRO A 1 100 ? 4.236 10.282 0.192 1.00 98.12 100 PRO A C 1
ATOM 781 O O . PRO A 1 100 ? 5.043 10.544 -0.704 1.00 98.12 100 PRO A O 1
ATOM 784 N N . SER A 1 101 ? 3.437 9.212 0.129 1.00 97.81 101 SER A N 1
ATOM 785 C CA . SER A 1 101 ? 3.608 8.135 -0.859 1.00 97.81 101 SER A CA 1
ATOM 786 C C . SER A 1 101 ? 3.387 8.623 -2.292 1.00 97.81 101 SER A C 1
ATOM 788 O O . SER A 1 101 ? 4.260 8.443 -3.137 1.00 97.81 101 SER A O 1
ATOM 790 N N . GLY A 1 102 ? 2.281 9.327 -2.559 1.00 96.94 102 GLY A N 1
ATOM 791 C CA . GLY A 1 102 ? 1.987 9.852 -3.900 1.00 96.94 102 GLY A CA 1
ATOM 792 C C . GLY A 1 102 ? 3.017 10.875 -4.401 1.00 96.94 102 GLY A C 1
ATOM 793 O O . GLY A 1 102 ? 3.313 10.927 -5.594 1.00 96.94 102 GLY A O 1
ATOM 794 N N . LEU A 1 103 ? 3.625 11.660 -3.501 1.00 97.38 103 LEU A N 1
ATOM 795 C CA . LEU A 1 103 ? 4.721 12.564 -3.867 1.00 97.38 103 LEU A CA 1
ATOM 796 C C . LEU A 1 103 ? 5.970 11.775 -4.266 1.00 97.38 103 LEU A C 1
ATOM 798 O O . LEU A 1 103 ? 6.537 12.049 -5.322 1.00 97.38 103 LEU A O 1
ATOM 802 N N . LYS A 1 104 ? 6.347 10.757 -3.478 1.00 96.62 104 LYS A N 1
ATOM 803 C CA . LYS A 1 104 ? 7.488 9.881 -3.787 1.00 96.62 104 LYS A CA 1
ATOM 804 C C . LYS A 1 104 ? 7.340 9.231 -5.161 1.00 96.62 104 LYS A C 1
ATOM 806 O O . LYS A 1 104 ? 8.301 9.188 -5.919 1.00 96.62 104 LYS A O 1
ATOM 811 N N . TRP A 1 105 ? 6.140 8.754 -5.492 1.00 96.94 105 TRP A N 1
ATOM 812 C CA . TRP A 1 105 ? 5.871 8.089 -6.772 1.00 96.94 105 TRP A CA 1
ATOM 813 C C . TRP A 1 105 ? 6.009 9.040 -7.964 1.00 96.94 105 TRP A C 1
ATOM 815 O O . TRP A 1 105 ? 6.428 8.620 -9.038 1.00 96.94 105 TRP A O 1
ATOM 825 N N . SER A 1 106 ? 5.734 10.335 -7.772 1.00 95.44 106 SER A N 1
ATOM 826 C CA . SER A 1 106 ? 5.863 11.335 -8.839 1.00 95.44 106 SER A CA 1
ATOM 827 C C . SER A 1 106 ? 7.299 11.704 -9.215 1.00 95.44 106 SER A C 1
ATOM 829 O O . SER A 1 106 ? 7.491 12.429 -10.185 1.00 95.44 106 SER A O 1
ATOM 831 N N . PHE A 1 107 ? 8.302 11.209 -8.486 1.00 95.38 107 PHE A N 1
ATOM 832 C CA . PHE A 1 107 ? 9.710 11.403 -8.845 1.00 95.38 107 PHE A CA 1
ATOM 833 C C . PHE A 1 107 ? 10.179 10.471 -9.965 1.00 95.38 107 PHE A C 1
ATOM 835 O O . PHE A 1 107 ? 11.240 10.706 -10.539 1.00 95.38 107 PHE A O 1
ATOM 842 N N . MET A 1 108 ? 9.409 9.426 -10.288 1.00 93.25 108 MET A N 1
ATOM 843 C CA . MET A 1 108 ? 9.757 8.531 -11.387 1.00 93.25 108 MET A CA 1
ATOM 844 C C . MET A 1 108 ? 9.682 9.268 -12.735 1.00 93.25 108 MET A C 1
ATOM 846 O O . MET A 1 108 ? 8.682 9.945 -12.997 1.00 93.25 108 MET A O 1
ATOM 850 N N . PRO A 1 109 ? 10.703 9.142 -13.606 1.00 88.69 109 PRO A N 1
ATOM 851 C CA . PRO A 1 109 ? 10.697 9.791 -14.912 1.00 88.69 109 PRO A CA 1
ATOM 852 C C . PRO A 1 109 ? 9.507 9.338 -15.763 1.00 88.69 109 PRO A C 1
ATOM 854 O O . PRO A 1 109 ? 9.303 8.141 -15.958 1.00 88.69 109 PRO A O 1
ATOM 857 N N . LYS A 1 110 ? 8.743 10.293 -16.309 1.00 86.94 110 LYS A N 1
ATOM 858 C CA . LYS A 1 110 ? 7.626 9.995 -17.227 1.00 86.94 110 LYS A CA 1
ATOM 859 C C . LYS A 1 110 ? 8.102 9.473 -18.581 1.00 86.94 110 LYS A C 1
ATOM 861 O O . LYS A 1 110 ? 7.441 8.651 -19.203 1.00 86.94 110 LYS A O 1
AT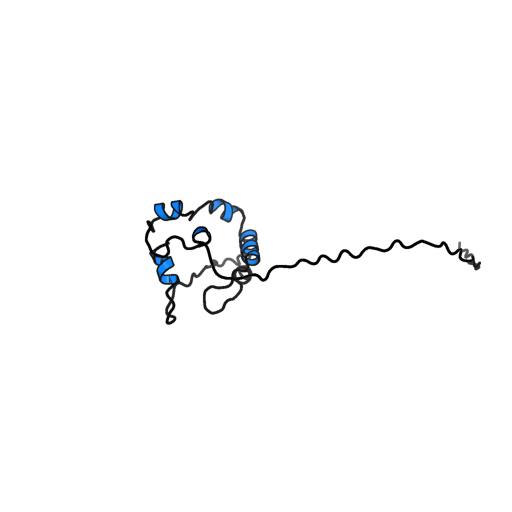OM 866 N N . VAL A 1 111 ? 9.241 9.983 -19.041 1.00 88.69 111 VAL A N 1
ATOM 8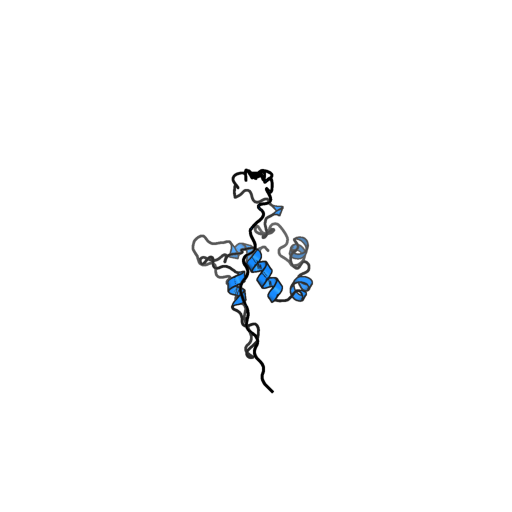67 C CA . VAL A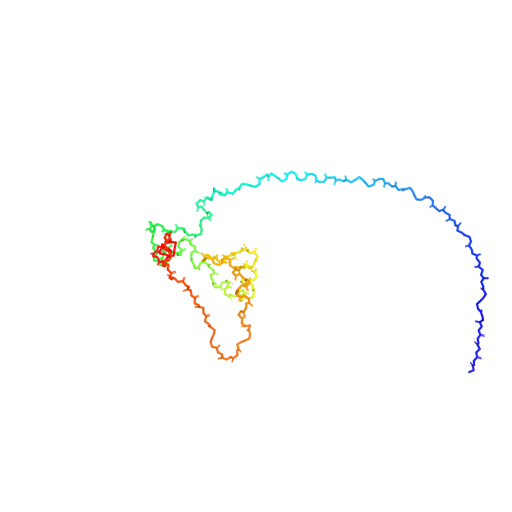 1 111 ? 9.881 9.554 -20.282 1.00 88.69 111 VAL A CA 1
ATOM 868 C C . VAL A 1 111 ? 10.986 8.580 -19.909 1.00 88.69 111 VAL A C 1
ATOM 870 O O . VAL A 1 111 ? 11.855 8.909 -19.100 1.00 88.69 111 VAL A O 1
ATOM 873 N N . SER A 1 112 ? 10.931 7.376 -20.475 1.00 87.31 112 SER A N 1
ATOM 874 C CA . SER A 1 112 ? 12.014 6.409 -20.332 1.00 87.31 112 SER A CA 1
ATOM 875 C C . SER A 1 112 ? 13.229 6.897 -21.116 1.00 87.31 112 SER A C 1
ATOM 877 O O . SER A 1 112 ? 13.124 7.289 -22.275 1.00 87.31 112 SER A O 1
ATOM 879 N N . ASP A 1 113 ? 14.391 6.837 -20.486 1.00 90.31 113 ASP A N 1
ATOM 880 C CA . ASP A 1 113 ? 15.698 7.078 -21.097 1.00 90.31 113 ASP A CA 1
ATOM 881 C C . ASP A 1 113 ? 16.278 5.805 -21.744 1.00 90.31 113 ASP A C 1
ATOM 883 O O . ASP A 1 113 ? 17.482 5.698 -21.968 1.00 90.31 113 ASP A O 1
ATOM 887 N N . GLY A 1 114 ? 15.422 4.814 -22.010 1.00 92.75 114 GLY A N 1
ATOM 888 C CA . GLY A 1 114 ? 15.795 3.496 -22.516 1.00 92.75 114 GLY A CA 1
ATOM 889 C C . GLY A 1 114 ? 16.157 2.494 -21.419 1.00 92.75 114 GLY A C 1
ATOM 890 O O . GLY A 1 114 ? 16.292 1.307 -21.713 1.00 92.75 114 GLY A O 1
ATOM 891 N N . ARG A 1 115 ? 16.278 2.921 -20.154 1.00 93.38 115 ARG A N 1
ATOM 892 C CA . ARG A 1 115 ? 16.512 2.001 -19.037 1.00 93.38 115 ARG A CA 1
ATOM 893 C C . ARG A 1 115 ? 15.188 1.459 -18.487 1.00 93.38 115 ARG A C 1
ATOM 895 O O . ARG A 1 115 ? 14.211 2.210 -18.379 1.00 93.38 115 ARG A O 1
ATOM 902 N N . PRO A 1 116 ? 15.143 0.173 -18.096 1.00 93.50 116 PRO A N 1
ATOM 903 C CA . PRO A 1 116 ? 13.996 -0.372 -17.386 1.00 93.50 116 PRO A CA 1
ATOM 904 C C . PRO A 1 116 ? 13.835 0.323 -16.031 1.00 93.50 116 PRO A C 1
ATOM 906 O O . PRO A 1 116 ? 14.802 0.541 -15.299 1.00 93.50 116 PRO A O 1
ATOM 909 N N . GLN A 1 117 ? 12.594 0.669 -15.705 1.00 93.19 117 GLN A N 1
ATOM 910 C CA . GLN A 1 117 ? 12.220 1.209 -14.405 1.00 93.19 117 GLN A CA 1
ATOM 911 C C . GLN A 1 117 ? 11.790 0.066 -13.489 1.00 93.19 117 GLN A C 1
ATOM 913 O O . GLN A 1 117 ? 11.089 -0.849 -13.919 1.00 93.19 117 GLN A O 1
ATOM 918 N N . TYR A 1 118 ? 12.191 0.131 -12.223 1.00 95.25 118 TYR A N 1
ATOM 919 C CA . TYR A 1 118 ? 11.943 -0.930 -11.252 1.00 95.25 118 TYR A CA 1
ATOM 920 C C . TYR A 1 118 ? 11.121 -0.426 -10.070 1.00 95.25 118 TYR A C 1
ATOM 922 O O . TYR A 1 118 ? 11.262 0.718 -9.636 1.00 95.25 118 TYR A O 1
ATOM 930 N N . LEU A 1 119 ? 10.305 -1.322 -9.518 1.00 96.00 119 LEU A N 1
ATOM 931 C CA . LEU A 1 119 ? 9.624 -1.149 -8.243 1.00 96.00 119 LEU A CA 1
ATOM 932 C C . LEU A 1 119 ? 10.190 -2.171 -7.261 1.00 96.00 119 LEU A C 1
ATOM 934 O O . LEU A 1 119 ? 10.050 -3.373 -7.464 1.00 96.00 119 LEU A O 1
ATOM 938 N N . VAL A 1 120 ? 10.806 -1.686 -6.188 1.00 97.50 120 VAL A N 1
ATOM 939 C CA . VAL A 1 120 ? 11.221 -2.530 -5.066 1.00 97.50 120 VAL A CA 1
ATOM 940 C C . VAL A 1 120 ? 10.185 -2.381 -3.961 1.00 97.50 120 VAL A C 1
ATOM 942 O O . VAL A 1 120 ? 9.988 -1.284 -3.432 1.00 97.50 120 VAL A O 1
ATOM 945 N N . VAL A 1 121 ? 9.522 -3.484 -3.625 1.00 96.69 121 VAL A N 1
ATOM 946 C CA . VAL A 1 121 ? 8.650 -3.575 -2.452 1.00 96.69 121 VAL A CA 1
ATOM 947 C C . VAL A 1 121 ? 9.504 -4.089 -1.302 1.00 96.69 121 VAL A C 1
ATOM 949 O O . VAL A 1 121 ? 10.044 -5.189 -1.385 1.00 96.69 121 VAL A O 1
ATOM 952 N N . ASN A 1 122 ? 9.675 -3.275 -0.260 1.00 95.19 122 ASN A N 1
ATOM 953 C CA . ASN A 1 122 ? 10.428 -3.704 0.911 1.00 95.19 122 ASN A CA 1
ATOM 954 C C . ASN A 1 122 ? 9.544 -4.599 1.785 1.00 95.19 122 ASN A C 1
ATOM 956 O O . ASN A 1 122 ? 8.519 -4.133 2.278 1.00 95.19 122 ASN A O 1
ATOM 960 N N . ALA A 1 123 ? 9.956 -5.852 1.940 1.00 95.25 123 ALA A N 1
ATOM 961 C CA . ALA A 1 123 ? 9.308 -6.861 2.771 1.00 95.25 123 ALA A CA 1
ATOM 962 C C . ALA A 1 123 ? 10.204 -7.319 3.937 1.00 95.25 123 ALA A C 1
ATOM 964 O O . ALA A 1 123 ? 9.862 -8.268 4.639 1.00 95.25 123 ALA A O 1
ATOM 965 N N . ASP A 1 124 ? 11.362 -6.675 4.112 1.00 94.12 124 ASP A N 1
ATOM 966 C CA . ASP A 1 124 ? 12.192 -6.861 5.295 1.00 94.12 124 ASP A CA 1
ATOM 967 C C . ASP A 1 124 ? 11.510 -6.196 6.498 1.00 94.12 124 ASP A C 1
ATOM 969 O O . ASP A 1 124 ? 11.089 -5.040 6.421 1.00 94.12 124 ASP A O 1
ATOM 973 N N . GLU A 1 125 ? 11.388 -6.955 7.582 1.00 92.19 125 GLU A N 1
ATOM 974 C CA . GLU A 1 125 ? 10.722 -6.570 8.828 1.00 92.19 125 GLU A CA 1
ATOM 975 C C . GLU A 1 125 ? 11.592 -7.021 10.013 1.00 92.19 125 GLU A C 1
ATOM 977 O O . GLU A 1 125 ? 11.196 -7.816 10.866 1.00 92.19 125 GLU A O 1
ATOM 982 N N . GLY A 1 126 ? 12.849 -6.576 10.009 1.00 89.81 126 GLY A N 1
ATOM 983 C CA . GLY A 1 126 ? 13.825 -6.867 11.060 1.00 89.81 126 GLY A CA 1
ATOM 984 C C . GLY A 1 126 ? 13.707 -5.961 12.291 1.00 89.81 126 GLY A C 1
ATOM 985 O O . GLY A 1 126 ? 14.383 -6.196 13.295 1.00 89.81 126 GLY A O 1
ATOM 986 N N . GLU A 1 127 ? 12.886 -4.908 12.238 1.00 92.69 127 GLU A N 1
ATOM 987 C CA . GLU A 1 127 ? 12.748 -3.944 13.324 1.00 92.69 127 GLU A CA 1
ATOM 988 C C . GLU A 1 127 ? 12.052 -4.564 14.552 1.00 92.69 127 GLU A C 1
ATOM 990 O O . GLU A 1 127 ? 10.919 -5.048 14.439 1.00 92.69 127 GLU A O 1
ATOM 995 N N . PRO A 1 128 ? 12.658 -4.498 15.757 1.00 92.50 128 PRO A N 1
ATOM 996 C CA . PRO A 1 128 ? 12.075 -5.080 16.961 1.00 92.50 128 PRO A CA 1
ATOM 997 C C . PRO A 1 128 ? 10.652 -4.579 17.231 1.00 92.50 128 PRO A C 1
ATOM 999 O O . PRO A 1 128 ? 10.409 -3.377 17.322 1.00 92.50 128 PRO A O 1
ATOM 1002 N N . GLY A 1 129 ? 9.717 -5.516 17.399 1.00 91.69 129 GLY A N 1
ATOM 1003 C CA . GLY A 1 129 ? 8.308 -5.213 17.665 1.00 91.69 129 GLY A CA 1
ATOM 1004 C C . GLY A 1 129 ? 7.446 -4.984 16.420 1.00 91.69 129 GLY A C 1
ATOM 1005 O O . GLY A 1 129 ? 6.260 -4.691 16.569 1.00 91.69 129 GLY A O 1
ATOM 1006 N N . THR A 1 130 ? 7.996 -5.146 15.214 1.00 93.62 130 THR A N 1
ATOM 1007 C CA . THR A 1 130 ? 7.246 -5.030 13.955 1.00 93.62 130 THR A CA 1
ATOM 1008 C C . THR A 1 130 ? 6.856 -6.423 13.447 1.00 93.62 130 THR A C 1
ATOM 1010 O O . THR A 1 130 ? 7.680 -7.332 13.418 1.00 93.62 130 THR A O 1
ATOM 1013 N N . CYS A 1 131 ? 5.577 -6.616 13.116 1.00 94.44 131 CYS A N 1
ATOM 1014 C CA . CYS A 1 131 ? 5.038 -7.877 12.582 1.00 94.44 131 CYS A CA 1
ATOM 1015 C C . CYS A 1 131 ? 3.914 -7.678 11.546 1.00 94.44 131 CYS A C 1
ATOM 1017 O O . CYS A 1 131 ? 3.205 -8.621 11.197 1.00 94.44 131 CYS A O 1
ATOM 1019 N N . LYS A 1 132 ? 3.702 -6.437 11.095 1.00 94.00 132 LYS A N 1
ATOM 1020 C CA . LYS A 1 132 ? 2.627 -6.068 10.168 1.00 94.00 132 LYS A CA 1
ATOM 1021 C C . LYS A 1 132 ? 2.839 -6.671 8.779 1.00 94.00 132 LYS A C 1
ATOM 1023 O O . LYS A 1 132 ? 1.869 -7.098 8.160 1.00 94.00 132 LYS A O 1
ATOM 1028 N N . ASP A 1 133 ? 4.077 -6.716 8.296 1.00 95.62 133 ASP A N 1
ATOM 1029 C CA . ASP A 1 133 ? 4.390 -7.154 6.937 1.00 95.62 133 ASP A CA 1
ATOM 1030 C C . ASP A 1 133 ? 4.332 -8.682 6.858 1.00 95.62 133 ASP A C 1
ATOM 1032 O O . ASP A 1 133 ? 3.811 -9.231 5.886 1.00 95.62 133 ASP A O 1
ATOM 1036 N N . ARG A 1 134 ? 4.761 -9.377 7.923 1.00 95.62 134 ARG A N 1
ATOM 1037 C CA . ARG A 1 134 ? 4.639 -10.835 8.067 1.00 95.62 134 ARG A CA 1
ATOM 1038 C C . ARG A 1 134 ? 3.213 -11.342 7.871 1.00 95.62 134 ARG A C 1
ATOM 1040 O O . ARG A 1 134 ? 3.035 -12.352 7.191 1.00 95.62 134 ARG A O 1
ATOM 1047 N N . GLU A 1 135 ? 2.224 -10.702 8.491 1.00 95.94 135 GLU A N 1
ATOM 1048 C CA . GLU A 1 135 ? 0.831 -11.162 8.411 1.00 95.94 135 GLU A CA 1
ATOM 1049 C C . GLU A 1 135 ? 0.232 -10.910 7.026 1.00 95.94 135 GLU A C 1
ATOM 1051 O O . GLU A 1 135 ? -0.421 -11.796 6.478 1.00 95.94 135 GLU A O 1
ATOM 1056 N N . ILE A 1 136 ? 0.524 -9.754 6.419 1.00 96.25 136 ILE A N 1
ATOM 1057 C CA . ILE A 1 136 ? 0.076 -9.439 5.055 1.00 96.25 136 ILE A CA 1
ATOM 1058 C C . ILE A 1 136 ? 0.667 -10.450 4.067 1.00 96.25 136 ILE A C 1
ATOM 1060 O O . ILE A 1 136 ? -0.070 -11.049 3.301 1.00 96.25 136 ILE A O 1
ATOM 1064 N N . MET A 1 137 ? 1.973 -10.730 4.133 1.00 96.06 137 MET A N 1
ATOM 1065 C CA . MET A 1 137 ? 2.626 -11.674 3.213 1.00 96.06 137 MET A CA 1
ATOM 1066 C C . MET A 1 137 ? 2.089 -13.109 3.277 1.00 96.06 137 MET A C 1
ATOM 1068 O O . MET A 1 137 ? 2.291 -13.877 2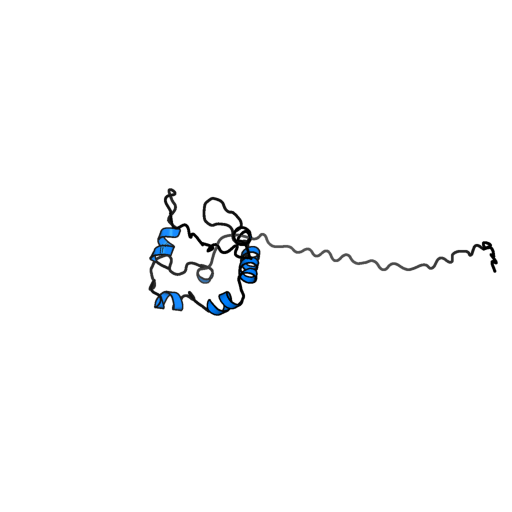.337 1.00 96.06 137 MET A O 1
ATOM 1072 N N . ARG A 1 138 ? 1.500 -13.515 4.405 1.00 95.31 138 ARG A N 1
ATOM 1073 C CA . ARG A 1 138 ? 1.074 -14.903 4.630 1.00 95.31 138 ARG A CA 1
ATOM 1074 C C . ARG A 1 138 ? -0.412 -15.113 4.423 1.00 95.31 138 ARG A C 1
ATOM 1076 O O . ARG A 1 138 ? -0.800 -16.219 4.051 1.00 95.31 138 ARG A O 1
ATOM 1083 N N . HIS A 1 139 ? -1.227 -14.121 4.762 1.00 95.50 139 HIS A N 1
ATOM 1084 C CA . HIS A 1 139 ? -2.651 -14.340 4.974 1.00 95.50 139 HIS A CA 1
ATOM 1085 C C . HIS A 1 139 ? -3.557 -13.560 4.017 1.00 95.50 139 HIS A C 1
ATOM 1087 O O . HIS A 1 139 ? -4.717 -13.951 3.886 1.00 95.50 139 HIS A O 1
ATOM 1093 N N . ASP A 1 140 ? -3.074 -12.520 3.334 1.00 89.62 140 ASP A N 1
ATOM 1094 C CA . ASP A 1 140 ? -3.893 -11.687 2.438 1.00 89.62 140 ASP A CA 1
ATOM 1095 C C . ASP A 1 140 ? -3.275 -11.573 1.039 1.00 89.62 140 ASP A C 1
ATOM 1097 O O . ASP A 1 140 ? -4.034 -11.786 0.068 1.00 89.62 140 ASP A O 1
#

Sequence (140 aa):
MLSRLARHSTKTAALVSSARTAPSAFVRHNTTEGKKSYGGLKDEDRIFTNLYGQRDYGIKGAMLRGDWHRTKDLLLKGQDWIIEEMKKSGLRGRGGAGFPSGLKWSFMPKVSDGRPQYLVVNADEGEPGTCKDREIMRHD

Radius of gyration: 31.88 Å; chains: 1; bounding box: 45×94×62 Å